Protein AF-A0A2V9GS93-F1 (afdb_monomer_lite)

pLDDT: mean 89.36, std 15.42, range [43.69, 98.25]

Secondary structure (DSSP, 8-state):
-------S-SSS--HHHHHHHHHHTGGGHHHHHHHHHHHH--HHHHHHHHHHHHHHHHHHGGG--SS-HHHHHHHHHHHH--

Foldseek 3Di:
DDDDPPDDDLQADDPVLVVVCCVQAVVLLVVLLVLLCVLPVDNVRSVVLSVVLSSVCRRCSVVDPDDRNNVVSNVSSVVSSD

Sequence (82 aa):
MSDSDQGKGSDVLDAQDRTRFEQLVLPHLDAAFNLARWLLRSRADSEDVAQEAMLRAYRFFRGFHGGDARAWLLQIVRNTCY

Radius of gyration: 15.35 Å; chains: 1; bounding box: 28×34×53 Å

Structure (mmCIF, N/CA/C/O backbone):
data_AF-A0A2V9GS93-F1
#
_entry.id   AF-A0A2V9GS93-F1
#
loop_
_atom_site.group_PDB
_atom_site.id
_atom_site.type_symbol
_atom_site.label_atom_id
_atom_site.label_alt_id
_atom_site.label_comp_id
_atom_site.label_asym_id
_atom_site.label_entity_id
_atom_site.label_seq_id
_atom_site.pdbx_PDB_ins_code
_atom_site.Cartn_x
_atom_site.Cartn_y
_atom_site.Cartn_z
_atom_site.occupancy
_atom_site.B_iso_or_equiv
_atom_site.auth_seq_id
_atom_site.auth_comp_id
_atom_site.auth_asym_id
_atom_site.auth_atom_id
_atom_site.pdbx_PDB_model_num
ATOM 1 N N . MET A 1 1 ? -1.580 21.616 36.888 1.00 45.31 1 MET A N 1
ATOM 2 C CA . MET A 1 1 ? -2.790 22.116 36.212 1.00 45.31 1 MET A CA 1
ATOM 3 C C . MET A 1 1 ? -2.315 22.883 34.993 1.00 45.31 1 MET A C 1
ATOM 5 O O . MET A 1 1 ? -1.652 23.888 35.176 1.00 45.31 1 MET A O 1
ATOM 9 N N . SER A 1 2 ? -2.553 22.280 33.825 1.00 56.94 2 SER A N 1
ATOM 10 C CA . SER A 1 2 ? -2.520 22.811 32.454 1.00 56.94 2 SER A CA 1
ATOM 11 C C . SER A 1 2 ? -1.344 23.691 32.012 1.00 56.94 2 SER A C 1
ATOM 13 O O . SER A 1 2 ? -1.325 24.874 32.308 1.00 56.94 2 SER A O 1
ATOM 15 N N . ASP A 1 3 ? -0.468 23.130 31.171 1.00 43.69 3 ASP A N 1
ATOM 16 C CA . ASP A 1 3 ? -0.417 23.584 29.776 1.00 43.69 3 ASP A CA 1
ATOM 17 C C . ASP A 1 3 ? 0.126 22.487 28.837 1.00 43.69 3 ASP A C 1
ATOM 19 O O . ASP A 1 3 ? 1.303 22.147 28.830 1.00 43.69 3 ASP A O 1
ATOM 23 N N . SER A 1 4 ? -0.812 21.858 28.130 1.00 54.69 4 SER A N 1
ATOM 24 C CA . SER A 1 4 ? -0.781 21.637 26.682 1.00 54.69 4 SER A CA 1
ATOM 25 C C . SER A 1 4 ? 0.561 21.298 26.007 1.00 54.69 4 SER A C 1
ATOM 27 O O . SER A 1 4 ? 1.107 22.116 25.277 1.00 54.69 4 SER A O 1
ATOM 29 N N . ASP A 1 5 ? 0.986 20.033 26.085 1.00 48.53 5 ASP A N 1
ATOM 30 C CA . ASP A 1 5 ? 1.835 19.409 25.049 1.00 48.53 5 ASP A CA 1
ATOM 31 C C . ASP A 1 5 ? 0.958 18.657 24.024 1.00 48.53 5 ASP A C 1
ATOM 33 O O . ASP A 1 5 ? 1.150 17.484 23.709 1.00 48.53 5 ASP A O 1
ATOM 37 N N . GLN A 1 6 ? -0.105 19.317 23.545 1.00 53.91 6 GLN A N 1
ATOM 38 C CA . GLN A 1 6 ? -0.904 18.818 22.425 1.00 53.91 6 GLN A CA 1
ATOM 39 C C . GLN A 1 6 ? -0.311 19.332 21.120 1.00 53.91 6 GLN A C 1
ATOM 41 O O . GLN A 1 6 ? -0.729 20.340 20.556 1.00 53.91 6 GLN A O 1
ATOM 46 N N . GLY A 1 7 ? 0.667 18.597 20.617 1.00 50.44 7 GLY A N 1
ATOM 47 C CA . GLY A 1 7 ? 1.145 18.785 19.265 1.00 50.44 7 GLY A CA 1
ATOM 48 C C . GLY A 1 7 ? 2.344 17.903 19.030 1.00 50.44 7 GLY A C 1
ATOM 49 O O . GLY A 1 7 ? 3.424 18.290 19.444 1.00 50.44 7 GLY A O 1
ATOM 50 N N . LYS A 1 8 ? 2.116 16.752 18.372 1.00 48.66 8 LYS A N 1
ATOM 51 C CA . LYS A 1 8 ? 3.028 15.907 17.554 1.00 48.66 8 LYS A CA 1
ATOM 52 C C . LYS A 1 8 ? 2.692 14.419 17.772 1.00 48.66 8 LYS A C 1
ATOM 54 O O . LYS A 1 8 ? 3.422 13.692 18.430 1.00 48.66 8 LYS A O 1
ATOM 59 N N . GLY A 1 9 ? 1.571 1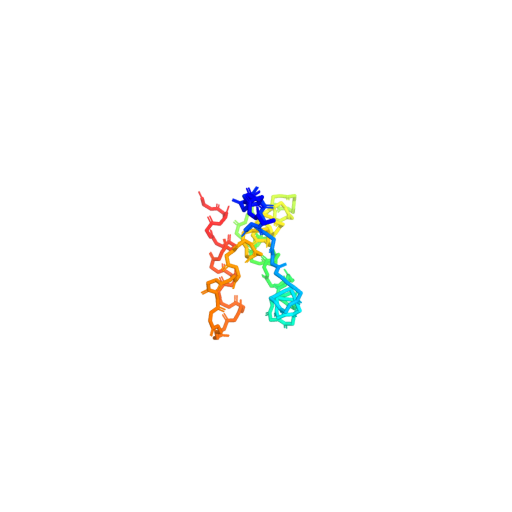3.948 17.215 1.00 48.59 9 GLY A N 1
ATOM 60 C CA . GLY A 1 9 ? 1.205 12.523 17.310 1.00 48.59 9 GLY A CA 1
ATOM 61 C C . GLY A 1 9 ? 0.194 11.998 16.286 1.00 48.59 9 GLY A C 1
ATOM 62 O O . GLY A 1 9 ? -0.300 10.888 16.447 1.00 48.59 9 GLY A O 1
ATOM 63 N N . SER A 1 10 ? -0.161 12.758 15.245 1.00 54.72 10 SER A N 1
ATOM 64 C CA . SER A 1 10 ? -1.302 12.409 14.383 1.00 54.72 10 SER A CA 1
ATOM 65 C C . SER A 1 10 ? -0.981 11.570 13.140 1.00 54.72 10 SER A C 1
ATOM 67 O O . SER A 1 10 ? -1.929 11.145 12.491 1.00 54.72 10 SER A O 1
ATOM 69 N N . ASP A 1 11 ? 0.286 11.281 12.825 1.00 61.22 11 ASP A N 1
ATOM 70 C CA . ASP A 1 11 ? 0.658 10.543 11.596 1.00 61.22 11 ASP A CA 1
ATOM 71 C C . ASP A 1 11 ? 0.858 9.031 11.779 1.00 61.22 11 ASP A C 1
ATOM 73 O O . ASP A 1 11 ? 0.961 8.294 10.800 1.00 61.22 11 ASP A O 1
ATOM 77 N N . VAL A 1 12 ? 0.910 8.541 13.019 1.00 74.06 12 VAL A N 1
ATOM 78 C CA . VAL A 1 12 ? 1.129 7.117 13.304 1.00 74.06 12 VAL A CA 1
ATOM 79 C C . VAL A 1 12 ? -0.186 6.491 13.758 1.00 74.06 12 VAL A C 1
ATOM 81 O O . VAL A 1 12 ? -0.833 7.017 14.665 1.00 74.06 12 VAL A O 1
ATOM 84 N N . LEU A 1 13 ? -0.585 5.382 13.121 1.00 87.56 13 LEU A N 1
ATOM 85 C CA . LEU A 1 13 ? -1.739 4.581 13.540 1.00 87.56 13 LEU A CA 1
ATOM 86 C C . LEU A 1 13 ? -1.601 4.173 15.010 1.00 87.56 13 LEU A C 1
ATOM 88 O O . LEU A 1 13 ? -0.510 3.817 15.465 1.00 87.56 13 LEU A O 1
ATOM 92 N N . ASP A 1 14 ? -2.709 4.204 15.748 1.00 92.12 14 ASP A N 1
ATOM 93 C CA . ASP A 1 14 ? -2.709 3.666 17.106 1.00 92.12 14 ASP A CA 1
ATOM 94 C C . ASP A 1 14 ? -2.602 2.126 17.085 1.00 92.12 14 ASP A C 1
ATOM 96 O O . ASP A 1 14 ? -2.495 1.491 16.031 1.00 92.12 14 ASP A O 1
ATOM 100 N N . ALA A 1 15 ? -2.563 1.493 18.259 1.00 92.25 15 ALA A N 1
ATOM 101 C CA . ALA A 1 15 ? -2.397 0.042 18.341 1.00 92.25 15 ALA A CA 1
ATOM 102 C C . ALA A 1 15 ? -3.557 -0.745 17.704 1.00 92.25 15 ALA A C 1
ATOM 104 O O . ALA A 1 15 ? -3.331 -1.821 17.140 1.00 92.25 15 ALA A O 1
ATOM 105 N N . GLN A 1 16 ? -4.779 -0.213 17.771 1.00 92.81 16 GLN A N 1
ATOM 106 C CA . GLN A 1 16 ? -5.965 -0.858 17.222 1.00 92.81 16 GLN A CA 1
ATOM 107 C C . GLN A 1 16 ? -5.993 -0.722 15.698 1.00 92.81 16 GLN A C 1
ATOM 109 O O . GLN A 1 16 ? -6.158 -1.721 14.994 1.00 92.81 16 GLN A O 1
ATOM 114 N N . ASP A 1 17 ? -5.756 0.486 15.188 1.00 93.94 17 ASP A N 1
ATOM 115 C CA . ASP A 1 17 ? -5.655 0.764 13.759 1.00 93.94 17 ASP A CA 1
ATOM 116 C C . ASP A 1 17 ? -4.522 -0.036 13.114 1.00 93.94 17 ASP A C 1
ATOM 118 O O . ASP A 1 17 ? -4.712 -0.615 12.046 1.00 93.94 17 ASP A O 1
ATOM 122 N N . ARG A 1 18 ? -3.362 -0.141 13.772 1.00 94.75 18 ARG A N 1
ATOM 123 C CA . ARG A 1 18 ? -2.242 -0.950 13.274 1.00 94.75 18 ARG A CA 1
ATOM 124 C C . ARG A 1 18 ? -2.617 -2.426 13.151 1.00 94.75 18 ARG A C 1
ATOM 126 O O . ARG A 1 18 ? -2.390 -3.021 12.104 1.00 94.75 18 ARG A O 1
ATOM 133 N N . THR A 1 19 ? -3.247 -2.996 14.178 1.00 95.56 19 THR A N 1
ATOM 134 C CA . THR A 1 19 ? -3.702 -4.398 14.147 1.00 95.56 19 THR A CA 1
ATOM 135 C C . THR A 1 19 ? -4.691 -4.625 13.003 1.00 95.56 19 THR A C 1
ATOM 137 O O . THR A 1 19 ? -4.599 -5.601 12.261 1.00 95.56 19 THR A O 1
ATOM 140 N N . ARG A 1 20 ? -5.626 -3.690 12.813 1.00 95.44 20 ARG A N 1
ATOM 141 C CA . ARG A 1 20 ? -6.614 -3.761 11.736 1.00 95.44 20 ARG A CA 1
ATOM 142 C C . ARG A 1 20 ? -5.963 -3.595 10.35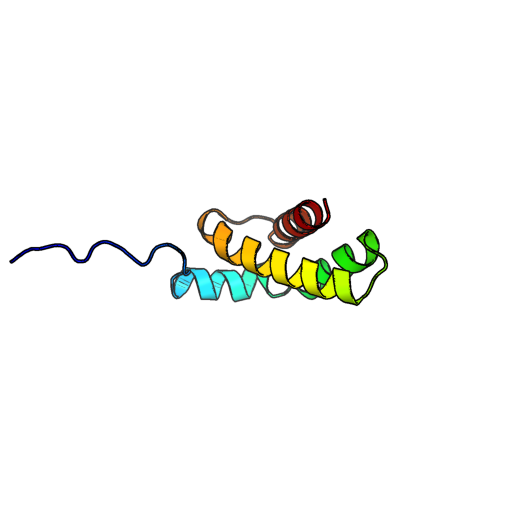6 1.00 95.44 20 ARG A C 1
ATOM 144 O O . ARG A 1 20 ? -6.376 -4.268 9.416 1.00 95.44 20 ARG A O 1
ATOM 151 N N . PHE A 1 21 ? -4.936 -2.755 10.224 1.00 96.50 21 PHE A N 1
ATOM 152 C CA . PHE A 1 21 ? -4.149 -2.618 8.994 1.00 96.50 21 PHE A CA 1
ATOM 153 C C . PHE A 1 21 ? -3.423 -3.922 8.651 1.00 96.50 21 PHE A C 1
ATOM 155 O O . PHE A 1 21 ? -3.520 -4.406 7.524 1.00 96.50 21 PHE A O 1
ATOM 162 N N . GLU A 1 22 ? -2.745 -4.523 9.629 1.00 96.25 22 GLU A N 1
ATOM 163 C CA . GLU A 1 22 ? -2.041 -5.798 9.465 1.00 96.25 22 GLU A CA 1
ATOM 164 C C . GLU A 1 22 ? -2.991 -6.931 9.056 1.00 96.25 22 GLU A C 1
ATOM 166 O O . GLU A 1 22 ? -2.632 -7.773 8.241 1.00 96.25 22 GLU A O 1
ATOM 171 N N . GLN A 1 23 ? -4.227 -6.935 9.559 1.00 96.75 23 GLN A N 1
ATOM 172 C CA . GLN A 1 23 ? -5.225 -7.949 9.211 1.00 96.75 23 GLN A CA 1
ATOM 173 C C . GLN A 1 23 ? -5.880 -7.725 7.844 1.00 96.75 23 GLN A C 1
ATOM 175 O O . GLN A 1 23 ? -6.185 -8.694 7.151 1.00 96.75 23 GLN A O 1
ATOM 180 N N . LEU A 1 24 ? -6.140 -6.470 7.464 1.00 97.12 24 LEU A N 1
ATOM 181 C CA . LEU A 1 24 ? -6.935 -6.154 6.272 1.00 97.12 24 LEU A CA 1
ATOM 182 C C . LEU A 1 24 ? -6.088 -5.826 5.041 1.00 97.12 24 LEU A C 1
ATOM 184 O O . LEU A 1 24 ? -6.500 -6.128 3.927 1.00 97.12 24 LEU A O 1
ATOM 188 N N . VAL A 1 25 ? -4.934 -5.184 5.216 1.00 97.50 25 VAL A N 1
ATOM 189 C CA . VAL A 1 25 ? -4.142 -4.624 4.109 1.00 97.50 25 VAL A CA 1
ATOM 190 C C . VAL A 1 25 ? -2.902 -5.463 3.835 1.00 97.50 25 VAL A C 1
ATOM 192 O O . VAL A 1 25 ? -2.624 -5.773 2.677 1.00 97.50 25 VAL A O 1
ATOM 195 N N . LEU A 1 26 ? -2.175 -5.874 4.880 1.00 96.44 26 LEU A N 1
ATOM 196 C CA . LEU A 1 26 ? -0.909 -6.601 4.731 1.00 96.44 26 LEU A CA 1
ATOM 197 C C . LEU A 1 26 ? -1.017 -7.908 3.913 1.00 96.44 26 LEU A C 1
ATOM 199 O O . LEU A 1 26 ? -0.115 -8.155 3.110 1.00 96.44 26 LEU A O 1
ATOM 203 N N . PRO A 1 27 ? -2.113 -8.698 3.982 1.00 97.81 27 PRO A N 1
ATOM 204 C CA . PRO A 1 27 ? -2.287 -9.879 3.129 1.00 97.81 27 PRO A CA 1
ATOM 205 C C . PRO A 1 27 ? -2.339 -9.572 1.624 1.00 97.81 27 PRO A C 1
ATOM 207 O O . PRO A 1 27 ? -2.278 -10.482 0.799 1.00 97.81 27 PRO A O 1
ATOM 210 N N . HIS A 1 28 ? -2.491 -8.303 1.240 1.00 97.69 28 HIS A N 1
ATOM 211 C CA . HIS A 1 28 ? -2.582 -7.863 -0.150 1.00 97.69 28 HIS A CA 1
ATOM 212 C C . HIS A 1 28 ? -1.284 -7.241 -0.681 1.00 97.69 28 HIS A C 1
ATOM 214 O O . HIS A 1 28 ? -1.275 -6.756 -1.815 1.00 97.69 28 HIS A O 1
ATOM 220 N N . LEU A 1 29 ? -0.184 -7.309 0.078 1.00 96.38 29 LEU A N 1
ATOM 221 C CA . LEU A 1 29 ? 1.132 -6.827 -0.349 1.00 96.38 29 LEU A CA 1
ATOM 222 C C . LEU A 1 29 ? 1.586 -7.470 -1.671 1.00 96.38 29 LEU A C 1
ATOM 224 O O . LEU A 1 29 ? 1.967 -6.761 -2.601 1.00 96.38 29 LEU A O 1
ATOM 228 N N . ASP A 1 30 ? 1.451 -8.792 -1.805 1.00 96.94 30 ASP A N 1
ATOM 229 C CA . ASP A 1 30 ? 1.815 -9.502 -3.039 1.00 96.94 30 ASP A CA 1
ATOM 230 C C . ASP A 1 30 ? 0.963 -9.053 -4.232 1.00 96.94 30 ASP A C 1
ATOM 232 O O . ASP A 1 30 ? 1.452 -8.922 -5.355 1.00 96.94 30 ASP A O 1
ATOM 236 N N . ALA A 1 31 ? -0.327 -8.782 -4.010 1.00 97.56 31 ALA A N 1
ATOM 237 C CA . ALA A 1 31 ? -1.212 -8.281 -5.058 1.00 97.56 31 ALA A CA 1
ATOM 238 C C . ALA A 1 31 ? -0.819 -6.861 -5.495 1.00 97.56 31 ALA A C 1
ATOM 240 O O . ALA A 1 31 ? -0.832 -6.570 -6.693 1.00 97.56 31 ALA A O 1
ATOM 241 N N . ALA A 1 32 ? -0.439 -6.003 -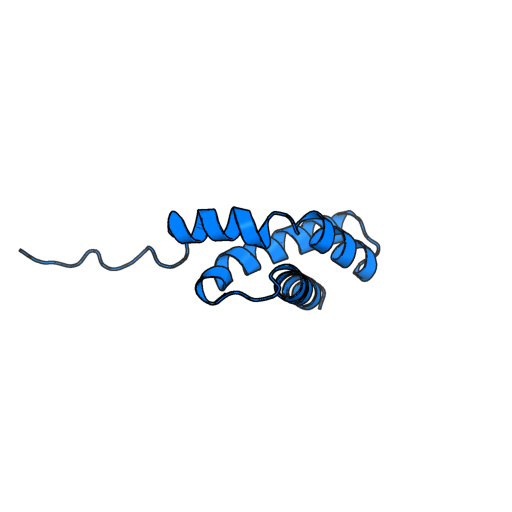4.544 1.00 97.69 32 ALA A N 1
ATOM 242 C CA . ALA A 1 32 ? 0.063 -4.663 -4.819 1.00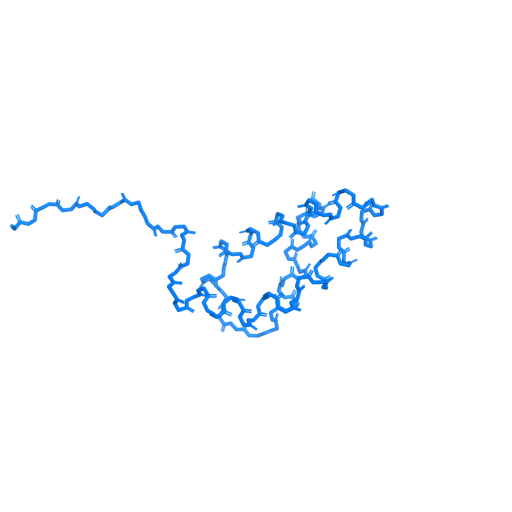 97.69 32 ALA A CA 1
ATOM 243 C C . ALA A 1 32 ? 1.359 -4.703 -5.640 1.00 97.69 32 ALA A C 1
ATOM 245 O O . ALA A 1 32 ? 1.448 -4.048 -6.680 1.00 97.69 32 ALA A O 1
ATOM 246 N N . PHE A 1 33 ? 2.318 -5.537 -5.232 1.00 97.44 33 PHE A N 1
ATOM 247 C CA . PHE A 1 33 ? 3.570 -5.728 -5.959 1.00 97.44 33 PHE A CA 1
ATOM 248 C C . PHE A 1 33 ? 3.343 -6.262 -7.379 1.00 97.44 33 PHE A C 1
ATOM 250 O O . PHE A 1 33 ? 3.880 -5.725 -8.349 1.00 97.44 33 PHE A O 1
ATOM 257 N N . ASN A 1 34 ? 2.493 -7.281 -7.532 1.00 97.62 34 ASN A N 1
ATOM 258 C CA . ASN A 1 34 ? 2.187 -7.858 -8.840 1.00 97.62 34 ASN A CA 1
ATOM 259 C C . ASN A 1 34 ? 1.537 -6.841 -9.791 1.00 97.62 34 ASN A C 1
ATOM 261 O O . ASN A 1 34 ? 1.867 -6.824 -10.979 1.00 97.62 34 ASN A O 1
ATOM 265 N N . LEU A 1 35 ? 0.656 -5.971 -9.284 1.00 97.88 35 LEU A N 1
ATOM 266 C CA . LEU A 1 35 ? 0.075 -4.898 -10.089 1.00 97.88 35 LEU A CA 1
ATOM 267 C C . LEU A 1 35 ? 1.133 -3.869 -10.510 1.00 97.88 35 LEU A C 1
ATOM 269 O O . LEU A 1 35 ? 1.200 -3.526 -11.690 1.00 97.88 35 LEU A O 1
ATOM 273 N N . ALA A 1 36 ? 1.984 -3.418 -9.584 1.00 97.81 36 ALA A N 1
ATOM 274 C CA . ALA A 1 36 ? 3.065 -2.480 -9.894 1.00 97.81 36 ALA A CA 1
ATOM 275 C C . ALA A 1 36 ? 4.017 -3.054 -10.958 1.00 97.81 36 ALA A C 1
ATOM 277 O O . ALA A 1 36 ? 4.357 -2.381 -11.932 1.00 97.81 36 ALA A O 1
ATOM 278 N N . ARG A 1 37 ? 4.375 -4.338 -10.836 1.00 97.19 37 ARG A N 1
ATOM 279 C CA . ARG A 1 37 ? 5.219 -5.044 -11.808 1.00 97.19 37 ARG A CA 1
ATOM 280 C C . ARG A 1 37 ? 4.573 -5.131 -13.189 1.00 97.19 37 ARG A C 1
ATOM 282 O O . ARG A 1 37 ? 5.267 -4.982 -14.195 1.00 97.19 37 ARG A O 1
ATOM 289 N N . TRP A 1 38 ? 3.262 -5.363 -13.249 1.00 97.06 38 TRP A N 1
ATOM 290 C CA . TRP A 1 38 ? 2.521 -5.391 -14.511 1.00 97.06 38 TRP A CA 1
ATOM 291 C C . TRP A 1 38 ? 2.487 -4.016 -15.198 1.00 97.06 38 TRP A C 1
ATOM 293 O O . TRP A 1 38 ? 2.646 -3.947 -16.418 1.00 97.06 38 TRP A O 1
ATOM 303 N N . LEU A 1 39 ? 2.340 -2.934 -14.425 1.00 96.44 39 LEU A N 1
ATOM 304 C CA . LEU A 1 39 ? 2.291 -1.560 -14.936 1.00 96.44 39 LEU A CA 1
ATOM 305 C C . LEU A 1 39 ? 3.664 -1.043 -15.395 1.00 96.44 39 LEU A C 1
ATOM 307 O O . LEU A 1 39 ? 3.770 -0.489 -16.486 1.00 96.44 39 LEU A O 1
ATOM 311 N N . LEU A 1 40 ? 4.710 -1.240 -14.590 1.00 95.88 40 LEU A N 1
ATOM 312 C CA . LEU A 1 40 ? 6.019 -0.604 -14.797 1.00 95.88 40 LEU A CA 1
ATOM 313 C C . LEU A 1 40 ? 6.991 -1.452 -15.623 1.00 95.88 40 LEU A C 1
ATOM 315 O O . LEU A 1 40 ? 7.940 -0.922 -16.190 1.00 95.88 40 LEU A O 1
ATOM 319 N N . ARG A 1 41 ? 6.780 -2.776 -15.700 1.00 92.81 41 ARG A N 1
ATOM 320 C CA . ARG A 1 41 ? 7.655 -3.740 -16.407 1.00 92.81 41 ARG A CA 1
ATOM 321 C C . ARG A 1 41 ? 9.123 -3.746 -15.945 1.00 92.81 41 ARG A C 1
ATOM 323 O O . ARG A 1 41 ? 9.959 -4.394 -16.570 1.00 92.81 41 ARG A O 1
ATOM 330 N N . SER A 1 42 ? 9.415 -3.090 -14.827 1.00 94.25 42 SER A N 1
ATOM 331 C CA . SER A 1 42 ? 10.719 -2.994 -14.180 1.00 94.25 42 SER A CA 1
ATOM 332 C C . SER A 1 42 ? 10.594 -3.507 -12.754 1.00 94.25 42 SER A C 1
ATOM 334 O O . SER A 1 42 ? 9.657 -3.154 -12.039 1.00 94.25 42 SER A O 1
ATOM 336 N N . ARG A 1 43 ? 11.523 -4.378 -12.345 1.00 91.56 43 ARG A N 1
ATOM 337 C CA . ARG A 1 43 ? 11.499 -4.952 -10.997 1.00 91.56 43 ARG A CA 1
ATOM 338 C C . ARG A 1 43 ? 11.790 -3.888 -9.940 1.00 91.56 43 ARG A C 1
ATOM 340 O O . ARG A 1 43 ? 11.027 -3.800 -8.988 1.00 91.56 43 ARG A O 1
ATOM 347 N N . ALA A 1 44 ? 12.845 -3.097 -10.130 1.00 94.94 44 ALA A N 1
ATOM 348 C CA . ALA A 1 44 ? 13.243 -2.065 -9.174 1.00 94.94 44 ALA A CA 1
ATOM 349 C C . ALA A 1 44 ? 12.105 -1.055 -8.960 1.00 94.94 44 ALA A C 1
ATOM 351 O O . ALA A 1 44 ? 11.615 -0.915 -7.845 1.00 94.94 44 ALA A O 1
ATOM 352 N N . ASP A 1 45 ? 11.568 -0.498 -10.048 1.00 95.56 45 ASP A N 1
ATOM 353 C CA . ASP A 1 45 ? 10.480 0.483 -9.958 1.00 95.56 45 ASP A CA 1
ATOM 354 C C . ASP A 1 45 ? 9.212 -0.123 -9.330 1.00 95.56 45 ASP A C 1
ATOM 356 O O . ASP A 1 45 ? 8.480 0.551 -8.610 1.00 95.56 45 ASP A O 1
ATOM 360 N N . SER A 1 46 ? 8.947 -1.418 -9.559 1.00 95.62 46 SER A N 1
ATOM 361 C CA . SER A 1 46 ? 7.813 -2.101 -8.926 1.00 95.62 46 SER A CA 1
ATOM 362 C C . SER A 1 46 ? 7.981 -2.314 -7.423 1.00 95.62 46 SER A C 1
ATOM 364 O O . SER A 1 46 ? 6.992 -2.228 -6.695 1.00 95.62 46 SER A O 1
ATOM 366 N N . GLU A 1 47 ? 9.204 -2.580 -6.954 1.00 96.38 47 GLU A N 1
ATOM 367 C CA . GLU A 1 47 ? 9.507 -2.699 -5.524 1.00 96.38 47 GLU A CA 1
ATOM 368 C C . GLU A 1 47 ? 9.344 -1.332 -4.842 1.00 96.38 47 GLU A C 1
ATOM 370 O O . GLU A 1 47 ? 8.694 -1.252 -3.797 1.00 96.38 47 GLU A O 1
ATOM 375 N N . ASP A 1 48 ? 9.832 -0.260 -5.470 1.00 97.00 48 ASP A N 1
ATOM 376 C CA . ASP A 1 48 ? 9.725 1.109 -4.952 1.00 97.00 48 ASP A CA 1
ATOM 377 C C . ASP A 1 48 ? 8.267 1.588 -4.893 1.00 97.00 48 ASP A C 1
ATOM 379 O O . ASP A 1 48 ? 7.802 2.083 -3.863 1.00 97.00 48 ASP A O 1
ATOM 383 N N . VAL A 1 49 ? 7.494 1.374 -5.963 1.00 97.44 49 VAL A N 1
ATOM 384 C CA . VAL A 1 49 ? 6.077 1.763 -5.998 1.00 97.44 49 VAL A CA 1
ATOM 385 C C . VAL A 1 49 ? 5.234 0.966 -5.007 1.00 97.44 49 VAL A C 1
ATOM 387 O O . VAL A 1 49 ? 4.345 1.537 -4.373 1.00 97.44 49 VAL A O 1
ATOM 390 N N . ALA A 1 50 ? 5.486 -0.336 -4.840 1.00 97.00 50 ALA A N 1
ATOM 391 C CA . ALA A 1 50 ? 4.757 -1.140 -3.862 1.00 97.00 50 ALA A CA 1
ATOM 392 C C . ALA A 1 50 ? 5.021 -0.658 -2.425 1.00 97.00 50 ALA A C 1
ATOM 394 O O . ALA A 1 50 ? 4.088 -0.570 -1.623 1.00 97.00 50 ALA A O 1
ATOM 395 N N . GLN A 1 51 ? 6.268 -0.290 -2.118 1.00 96.44 51 GLN A N 1
ATOM 396 C CA . GLN A 1 51 ? 6.636 0.285 -0.824 1.00 96.44 51 GLN A CA 1
ATOM 397 C C . GLN A 1 51 ? 5.969 1.646 -0.596 1.00 96.44 51 GLN A C 1
ATOM 399 O O . GLN A 1 51 ? 5.308 1.839 0.426 1.00 96.44 51 GLN A O 1
ATOM 404 N N . GLU A 1 52 ? 6.058 2.568 -1.557 1.00 97.88 52 GLU A N 1
ATOM 405 C CA . GLU A 1 52 ? 5.415 3.885 -1.460 1.00 97.88 52 GLU A CA 1
ATOM 406 C C . GLU A 1 52 ? 3.886 3.757 -1.337 1.00 97.88 52 GLU A C 1
ATOM 408 O O . GLU A 1 52 ? 3.254 4.448 -0.532 1.00 97.88 52 GLU A O 1
ATOM 413 N N . ALA A 1 53 ? 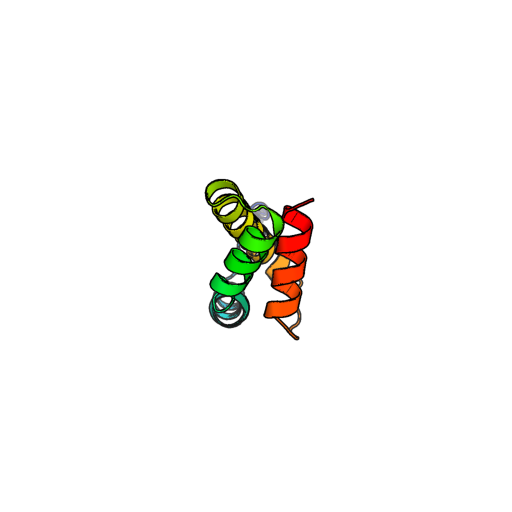3.272 2.816 -2.061 1.00 97.88 53 ALA A N 1
ATOM 414 C CA . ALA A 1 53 ? 1.854 2.511 -1.914 1.00 97.88 53 ALA A CA 1
ATOM 415 C C . ALA A 1 53 ? 1.509 2.002 -0.503 1.00 97.88 53 ALA A C 1
ATOM 417 O O . ALA A 1 53 ? 0.456 2.373 0.015 1.00 97.88 53 ALA A O 1
ATOM 418 N N . MET A 1 54 ? 2.374 1.213 0.151 1.00 97.25 54 MET A N 1
ATOM 419 C CA . MET A 1 54 ? 2.143 0.770 1.538 1.00 97.25 54 MET A CA 1
ATOM 420 C C . MET A 1 54 ? 2.240 1.918 2.522 1.00 97.25 54 MET A C 1
ATOM 422 O O . MET A 1 54 ? 1.392 2.028 3.406 1.00 97.25 54 MET A O 1
ATOM 426 N N . LEU A 1 55 ? 3.220 2.802 2.354 1.00 96.50 55 LEU A N 1
ATOM 427 C CA . LEU A 1 55 ? 3.359 3.985 3.200 1.00 96.50 55 LEU A CA 1
ATOM 428 C C . LEU A 1 55 ? 2.136 4.900 3.067 1.00 96.50 55 LEU A C 1
ATOM 430 O O . LEU A 1 55 ? 1.607 5.388 4.068 1.00 96.50 55 LEU A O 1
ATOM 434 N N . ARG A 1 56 ? 1.629 5.086 1.842 1.00 96.56 56 ARG A N 1
ATOM 435 C CA . ARG A 1 56 ? 0.382 5.820 1.584 1.00 96.56 56 ARG A CA 1
ATOM 436 C C . ARG A 1 56 ? -0.827 5.123 2.191 1.00 96.56 56 ARG A C 1
ATOM 438 O O . ARG A 1 56 ? -1.614 5.778 2.866 1.00 96.56 56 ARG A O 1
ATOM 445 N N . ALA A 1 57 ? -0.961 3.812 2.000 1.00 96.81 57 ALA A N 1
ATOM 446 C CA . ALA A 1 57 ? -2.037 3.036 2.603 1.00 96.81 57 ALA A CA 1
ATOM 447 C C . ALA A 1 57 ? -2.026 3.185 4.129 1.00 96.81 57 ALA A C 1
ATOM 449 O O . ALA A 1 57 ? -3.060 3.488 4.713 1.00 96.81 57 ALA A O 1
ATOM 450 N N . TYR A 1 58 ? -0.861 3.078 4.769 1.00 95.69 58 TYR A N 1
ATOM 451 C CA . TYR A 1 58 ? -0.717 3.252 6.214 1.00 95.69 58 TYR A CA 1
ATOM 452 C C . TYR A 1 58 ? -1.155 4.651 6.676 1.00 95.69 58 TYR A C 1
ATOM 454 O O . TYR A 1 58 ? -1.930 4.773 7.623 1.00 95.69 58 TYR A O 1
ATOM 462 N N . ARG A 1 59 ? -0.741 5.708 5.962 1.00 93.94 59 ARG A N 1
ATOM 463 C CA . ARG A 1 59 ? -1.135 7.104 6.243 1.00 93.94 59 ARG A CA 1
ATOM 464 C C . ARG A 1 59 ? -2.640 7.342 6.091 1.00 93.94 59 ARG A C 1
ATOM 466 O O . ARG A 1 59 ? -3.236 8.049 6.898 1.00 93.94 59 ARG A O 1
ATOM 473 N N . PHE A 1 60 ? -3.266 6.755 5.073 1.00 94.00 60 PHE A N 1
ATOM 474 C CA . PHE A 1 60 ? -4.692 6.949 4.787 1.00 94.00 60 PHE A CA 1
ATOM 475 C C . PHE A 1 60 ? -5.612 5.955 5.506 1.00 94.00 60 PHE A C 1
ATOM 477 O O . PHE A 1 60 ? -6.835 6.084 5.418 1.00 94.00 60 PHE A O 1
ATOM 484 N N . PHE A 1 61 ? -5.061 4.986 6.243 1.00 95.50 61 PHE A N 1
ATOM 485 C CA . PHE A 1 61 ? -5.837 3.884 6.808 1.00 95.50 61 PHE A CA 1
ATOM 486 C C . PHE A 1 61 ? -6.897 4.323 7.825 1.00 95.50 61 PHE A C 1
ATOM 488 O O . PHE A 1 61 ? -7.964 3.720 7.884 1.00 95.50 61 PHE A O 1
ATOM 495 N N . ARG A 1 62 ? -6.681 5.419 8.564 1.00 91.75 62 ARG A N 1
ATOM 496 C CA . ARG A 1 62 ? -7.706 5.969 9.474 1.00 91.75 62 ARG A CA 1
ATOM 497 C C . ARG A 1 62 ? -9.009 6.341 8.765 1.00 91.75 62 ARG A C 1
ATOM 499 O O . ARG A 1 62 ? -10.076 6.260 9.359 1.00 91.75 62 ARG A O 1
ATOM 506 N N . GLY A 1 63 ? -8.929 6.730 7.492 1.00 90.69 63 GLY A N 1
ATOM 507 C CA . GLY A 1 63 ? -10.094 7.018 6.655 1.00 90.69 63 GLY A CA 1
ATOM 508 C C . GLY A 1 63 ? -10.726 5.774 6.023 1.00 90.69 63 GLY A C 1
ATOM 509 O O . GLY A 1 63 ? -11.738 5.887 5.329 1.00 90.69 63 GLY A O 1
ATOM 510 N N . PHE A 1 64 ? -10.151 4.585 6.227 1.00 93.06 64 PHE A N 1
ATOM 511 C CA . PHE A 1 64 ? -10.677 3.334 5.699 1.00 93.06 64 PHE A CA 1
ATOM 512 C C . PHE A 1 64 ? -11.726 2.740 6.651 1.00 93.06 64 PHE A C 1
ATOM 514 O O . PHE A 1 64 ? -11.438 2.138 7.691 1.00 93.06 64 PHE A O 1
ATOM 521 N N . HIS A 1 65 ? -12.990 2.863 6.258 1.00 87.12 65 HIS A N 1
ATOM 522 C CA . HIS A 1 65 ? -14.139 2.433 7.058 1.00 87.12 65 HIS A CA 1
ATOM 523 C C . HIS A 1 65 ? -14.587 0.989 6.752 1.00 87.12 65 HIS A C 1
ATOM 525 O O . HIS A 1 65 ? -15.667 0.577 7.162 1.00 87.12 65 HIS A O 1
ATOM 531 N N . GLY A 1 66 ? -13.747 0.195 6.073 1.00 85.50 66 GLY A N 1
ATOM 532 C CA . GLY A 1 66 ? -14.053 -1.180 5.662 1.00 85.50 66 GLY A CA 1
ATOM 533 C C . GLY A 1 66 ? -14.395 -1.298 4.174 1.00 85.50 66 GLY A C 1
ATOM 534 O O . GLY A 1 66 ? -14.188 -0.365 3.402 1.00 85.50 66 GLY A O 1
ATOM 535 N N . GLY A 1 67 ? -14.896 -2.467 3.771 1.00 93.62 67 GLY A N 1
ATOM 536 C CA . GLY A 1 67 ? -15.091 -2.834 2.366 1.00 93.62 67 GLY A CA 1
ATOM 537 C C . GLY A 1 67 ? -13.936 -3.678 1.824 1.00 93.62 67 GLY A C 1
ATOM 538 O O . GLY A 1 67 ? -13.245 -4.358 2.582 1.00 93.62 67 GLY A O 1
ATOM 539 N N . ASP A 1 68 ? -13.735 -3.647 0.508 1.00 96.00 68 ASP A N 1
ATOM 540 C CA . ASP A 1 68 ? -12.677 -4.414 -0.150 1.00 96.00 68 ASP A CA 1
ATOM 541 C C . ASP A 1 68 ? -11.317 -3.704 -0.006 1.00 96.00 68 ASP A C 1
ATOM 543 O O . ASP A 1 68 ? -10.963 -2.805 -0.776 1.00 96.00 68 ASP A O 1
ATOM 547 N N . ALA A 1 69 ? -10.550 -4.124 1.004 1.00 96.81 69 ALA A N 1
ATOM 548 C CA . ALA A 1 69 ? -9.209 -3.613 1.274 1.00 96.81 69 ALA A CA 1
ATOM 549 C C . ALA A 1 69 ? -8.236 -3.869 0.112 1.00 96.81 69 ALA A C 1
ATOM 551 O O . ALA A 1 69 ? -7.349 -3.050 -0.133 1.00 96.81 69 ALA A O 1
ATOM 552 N N . ARG A 1 70 ? -8.422 -4.958 -0.648 1.00 97.50 70 ARG A N 1
ATOM 553 C CA . ARG A 1 70 ? -7.614 -5.255 -1.832 1.00 97.50 70 ARG A CA 1
ATOM 554 C C . ARG A 1 70 ? -7.888 -4.233 -2.923 1.00 97.50 70 ARG A C 1
ATOM 556 O O . ARG A 1 70 ? -6.946 -3.646 -3.443 1.00 97.50 70 ARG A O 1
ATOM 563 N N . ALA A 1 71 ? -9.152 -4.002 -3.271 1.00 97.88 71 ALA A N 1
ATOM 564 C CA . ALA A 1 71 ? -9.514 -3.030 -4.304 1.00 97.88 71 ALA A CA 1
ATOM 565 C C . ALA A 1 71 ? -9.048 -1.613 -3.938 1.00 97.88 71 ALA A C 1
ATOM 567 O O . ALA A 1 71 ? -8.466 -0.916 -4.772 1.00 97.88 71 ALA A O 1
ATOM 568 N N . TRP A 1 72 ? -9.242 -1.219 -2.676 1.00 97.94 72 TRP A N 1
ATOM 569 C CA . TRP A 1 72 ? -8.748 0.052 -2.151 1.00 97.94 72 TRP A CA 1
ATOM 570 C C . TRP A 1 72 ? -7.226 0.169 -2.281 1.00 97.94 72 TRP A C 1
ATOM 572 O O . TRP A 1 72 ? -6.725 1.170 -2.797 1.00 97.94 72 TRP A O 1
ATOM 582 N N . LEU A 1 73 ? -6.488 -0.876 -1.903 1.00 98.06 73 LEU A N 1
ATOM 583 C CA . LEU A 1 73 ? -5.037 -0.867 -1.998 1.00 98.06 73 LEU A CA 1
ATOM 584 C C . LEU A 1 73 ? -4.535 -0.808 -3.449 1.00 98.06 73 LEU A C 1
ATOM 586 O O . LEU A 1 73 ? -3.627 -0.039 -3.764 1.00 98.06 73 LEU A O 1
ATOM 590 N N . LEU A 1 74 ? -5.130 -1.589 -4.352 1.00 98.00 74 LEU A N 1
ATOM 591 C CA . LEU A 1 74 ? -4.744 -1.593 -5.766 1.00 98.00 74 LEU A CA 1
ATOM 592 C C . LEU A 1 74 ? -4.993 -0.237 -6.440 1.00 98.00 74 LEU A C 1
ATOM 594 O O . LEU A 1 74 ? -4.244 0.145 -7.340 1.00 98.00 74 LEU A O 1
ATOM 598 N N . GLN A 1 75 ? -5.992 0.519 -5.981 1.00 97.94 75 GLN A N 1
ATOM 599 C CA . GLN A 1 75 ? -6.204 1.891 -6.434 1.00 97.94 75 GLN A CA 1
ATOM 600 C C . GLN A 1 75 ? -5.065 2.820 -5.990 1.00 97.94 75 GLN A C 1
ATOM 602 O O . GLN A 1 75 ? -4.615 3.647 -6.782 1.00 97.94 75 GLN A O 1
ATOM 607 N N . ILE A 1 76 ? -4.556 2.667 -4.761 1.00 97.94 76 ILE A N 1
ATOM 608 C CA . ILE A 1 76 ? -3.383 3.419 -4.289 1.00 97.94 76 ILE A CA 1
ATOM 609 C C . ILE A 1 76 ? -2.162 3.086 -5.149 1.00 97.94 76 ILE A C 1
ATOM 611 O O . ILE A 1 76 ? -1.501 4.004 -5.618 1.00 97.94 76 ILE A O 1
ATOM 615 N N . VAL A 1 77 ? -1.903 1.801 -5.421 1.00 98.25 77 VAL A N 1
ATOM 616 C CA . VAL A 1 77 ? -0.794 1.370 -6.297 1.00 98.25 77 VAL A CA 1
ATOM 617 C C . VAL A 1 77 ? -0.893 2.027 -7.667 1.00 98.25 77 VAL A C 1
ATOM 619 O O . VAL A 1 77 ? 0.074 2.623 -8.133 1.00 98.25 77 VAL A O 1
ATOM 622 N N . ARG A 1 78 ? -2.074 1.972 -8.293 1.00 97.69 78 ARG A N 1
ATOM 623 C CA . ARG A 1 78 ? -2.308 2.609 -9.589 1.00 97.69 78 ARG A CA 1
ATOM 624 C C . ARG A 1 78 ? -2.001 4.106 -9.534 1.00 97.69 78 ARG A C 1
ATOM 626 O O . ARG A 1 78 ? -1.335 4.598 -10.433 1.00 97.69 78 ARG 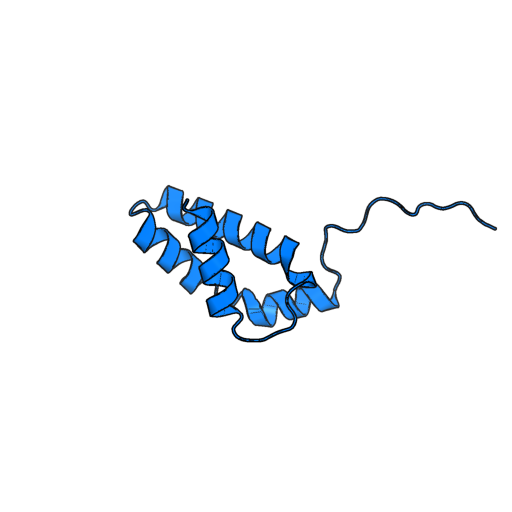A O 1
ATOM 633 N N . ASN A 1 79 ? -2.450 4.806 -8.494 1.00 97.44 79 ASN A N 1
ATOM 634 C CA . ASN A 1 79 ? -2.192 6.238 -8.315 1.00 97.44 79 ASN A CA 1
ATOM 635 C C . ASN A 1 79 ? -0.718 6.566 -8.034 1.00 97.44 79 ASN A C 1
ATOM 637 O O . ASN A 1 79 ? -0.325 7.708 -8.216 1.00 97.44 79 ASN A O 1
ATOM 641 N N . THR A 1 80 ? 0.080 5.611 -7.558 1.00 96.94 80 THR A N 1
ATOM 642 C CA . THR A 1 80 ? 1.524 5.789 -7.349 1.00 96.94 80 THR A CA 1
ATOM 643 C C . THR A 1 80 ? 2.326 5.556 -8.639 1.00 96.94 80 THR A C 1
ATOM 645 O O . THR A 1 80 ? 3.447 6.037 -8.750 1.00 96.94 80 THR A O 1
ATOM 648 N N . CYS A 1 81 ? 1.772 4.841 -9.627 1.00 92.38 81 CYS A N 1
ATOM 649 C CA . CYS A 1 81 ? 2.421 4.614 -10.927 1.00 92.38 81 CYS A CA 1
ATOM 650 C C . CYS A 1 81 ? 2.318 5.790 -11.916 1.00 92.38 81 CYS A C 1
ATOM 652 O O . CYS A 1 81 ? 3.017 5.760 -12.929 1.00 92.38 81 CYS A O 1
ATOM 654 N N . TYR A 1 82 ? 1.422 6.753 -11.680 1.00 86.50 82 TYR A N 1
ATOM 655 C CA . TYR A 1 82 ? 1.170 7.910 -12.550 1.00 86.50 82 TYR A CA 1
ATOM 656 C C . TYR A 1 82 ? 1.553 9.204 -11.837 1.00 86.50 82 TYR A C 1
ATOM 658 O O . TYR A 1 82 ? 2.034 10.120 -12.538 1.00 86.50 82 TYR A O 1
#